Protein AF-A0ABD2ZYL5-F1 (afdb_monomer_lite)

Structure (mmCIF, N/CA/C/O backbone):
data_AF-A0ABD2ZYL5-F1
#
_entry.id   AF-A0ABD2ZYL5-F1
#
loop_
_atom_site.group_PDB
_atom_site.id
_atom_site.type_symbol
_atom_site.label_atom_id
_atom_site.label_alt_id
_atom_site.label_comp_id
_atom_site.label_asym_id
_atom_site.label_entity_id
_atom_site.label_seq_id
_atom_site.pdbx_PDB_ins_code
_atom_site.Cartn_x
_atom_site.Cartn_y
_atom_site.Cartn_z
_atom_site.occupancy
_atom_site.B_iso_or_equiv
_atom_site.auth_seq_id
_atom_site.auth_comp_id
_atom_site.auth_asym_id
_atom_site.auth_atom_id
_atom_site.pdbx_PDB_model_num
ATOM 1 N N . MET A 1 1 ? -17.806 -5.576 -9.666 1.00 52.62 1 MET A N 1
ATOM 2 C CA . MET A 1 1 ? -16.398 -5.144 -9.725 1.00 52.62 1 MET A CA 1
ATOM 3 C C . MET A 1 1 ? -15.793 -5.436 -8.374 1.00 52.62 1 MET A C 1
ATOM 5 O O . MET A 1 1 ? -16.404 -5.090 -7.370 1.00 52.62 1 MET A O 1
ATOM 9 N N . ASP A 1 2 ? -14.664 -6.124 -8.383 1.00 67.25 2 ASP A N 1
ATOM 10 C CA . ASP A 1 2 ? -13.930 -6.527 -7.191 1.00 67.25 2 ASP A CA 1
ATOM 11 C C . ASP A 1 2 ? -12.977 -5.395 -6.807 1.00 67.25 2 ASP A C 1
ATOM 13 O O . ASP A 1 2 ? -12.220 -4.916 -7.650 1.00 67.25 2 ASP A O 1
ATOM 17 N N . TYR A 1 3 ? -13.064 -4.918 -5.566 1.00 71.19 3 TYR A N 1
ATOM 18 C CA . TYR A 1 3 ? -12.209 -3.862 -5.027 1.00 71.19 3 TYR A CA 1
ATOM 19 C C . TYR A 1 3 ? -11.542 -4.369 -3.759 1.00 71.19 3 TYR A C 1
ATOM 21 O O . TYR A 1 3 ? -12.179 -5.053 -2.956 1.00 71.19 3 TYR A O 1
ATOM 29 N N . SER A 1 4 ? -10.288 -3.982 -3.561 1.00 79.88 4 SER A N 1
ATOM 30 C CA . SER A 1 4 ? -9.648 -4.107 -2.257 1.00 79.88 4 SER A CA 1
ATOM 31 C C . SER A 1 4 ? -9.740 -2.771 -1.534 1.00 79.88 4 SER A C 1
ATOM 33 O O . SER A 1 4 ? -9.532 -1.708 -2.130 1.00 79.88 4 SER A O 1
ATOM 35 N N . LEU A 1 5 ? -10.041 -2.826 -0.245 1.00 86.31 5 LEU A N 1
ATOM 36 C CA . LEU A 1 5 ? -10.112 -1.655 0.623 1.00 86.31 5 LEU A CA 1
ATOM 37 C C . LEU A 1 5 ? -8.830 -1.564 1.437 1.00 86.31 5 LEU A C 1
ATOM 39 O O . LEU A 1 5 ? -8.398 -2.559 2.001 1.00 86.31 5 LEU A O 1
ATOM 43 N N . VAL A 1 6 ? -8.240 -0.378 1.526 1.00 87.88 6 VAL A N 1
ATOM 44 C CA . VAL A 1 6 ? -7.212 -0.075 2.525 1.00 87.88 6 VAL A CA 1
ATOM 45 C C . VAL A 1 6 ? -7.826 0.878 3.534 1.00 87.88 6 VAL A C 1
ATOM 47 O O . VAL A 1 6 ? -8.267 1.959 3.152 1.00 87.88 6 VAL A O 1
ATOM 50 N N . ILE A 1 7 ? -7.874 0.475 4.798 1.00 90.81 7 ILE A N 1
ATOM 51 C CA . ILE A 1 7 ? -8.548 1.193 5.881 1.00 90.81 7 ILE A CA 1
ATOM 52 C C . ILE A 1 7 ? -7.498 1.638 6.895 1.00 90.81 7 ILE A C 1
ATOM 54 O O . ILE A 1 7 ? -6.710 0.821 7.371 1.00 90.81 7 ILE A O 1
ATOM 58 N N . ASN A 1 8 ? -7.490 2.925 7.237 1.00 94.31 8 ASN A N 1
ATOM 59 C CA . ASN A 1 8 ? -6.662 3.458 8.308 1.00 94.31 8 ASN A CA 1
ATOM 60 C C . ASN A 1 8 ? -7.444 3.460 9.627 1.00 94.31 8 ASN A C 1
ATOM 62 O O . ASN A 1 8 ? -8.259 4.349 9.862 1.00 94.31 8 ASN A O 1
ATOM 66 N N . ASN A 1 9 ? -7.169 2.495 10.501 1.00 91.62 9 ASN A N 1
ATOM 67 C CA . ASN A 1 9 ? -7.718 2.451 11.856 1.00 91.62 9 ASN A CA 1
ATOM 68 C C . ASN A 1 9 ? -6.715 2.963 12.909 1.00 91.62 9 ASN A C 1
ATOM 70 O O . ASN A 1 9 ? -6.865 2.731 14.106 1.00 91.62 9 ASN A O 1
ATOM 74 N N . THR A 1 10 ? -5.659 3.651 12.472 1.00 89.31 10 THR A N 1
ATOM 75 C CA . THR A 1 10 ? -4.686 4.274 13.368 1.00 89.31 10 THR A CA 1
ATOM 76 C C . THR A 1 10 ? -5.127 5.692 13.752 1.00 89.31 10 THR A C 1
ATOM 78 O O . THR A 1 10 ? -5.838 6.346 12.984 1.00 89.31 10 THR A O 1
ATOM 81 N N . PRO A 1 11 ? -4.674 6.223 14.903 1.00 89.25 11 PRO A N 1
ATOM 82 C CA . PRO A 1 11 ? -4.897 7.622 15.274 1.00 89.25 11 PRO A CA 1
ATOM 83 C C . PRO A 1 11 ? -4.024 8.612 14.478 1.00 89.25 11 PRO A C 1
ATOM 85 O O . PRO A 1 11 ? -4.090 9.814 14.725 1.00 89.25 11 PRO A O 1
ATOM 88 N N . GLN A 1 12 ? -3.192 8.136 13.544 1.00 90.69 12 GLN A N 1
ATOM 89 C CA . GLN A 1 12 ? -2.258 8.948 12.764 1.00 90.69 12 GLN A CA 1
ATOM 90 C C . GLN A 1 12 ? -2.576 8.880 11.268 1.00 90.69 12 GLN A C 1
ATOM 92 O O . GLN A 1 12 ? -3.292 8.003 10.792 1.00 90.69 12 GLN A O 1
ATOM 97 N N . GLU A 1 13 ? -2.025 9.814 10.498 1.00 93.38 13 GLU A N 1
ATOM 98 C CA . GLU A 1 13 ? -2.073 9.724 9.040 1.00 93.38 13 GLU A CA 1
ATOM 99 C C . GLU A 1 13 ? -1.135 8.615 8.544 1.00 93.38 13 GLU A C 1
ATOM 101 O O . GLU A 1 13 ? 0.021 8.525 8.971 1.00 93.38 13 GLU A O 1
ATOM 106 N N . ILE A 1 14 ? -1.613 7.815 7.591 1.00 92.31 14 ILE A N 1
ATOM 107 C CA . ILE A 1 14 ? -0.783 6.880 6.827 1.00 92.31 14 ILE A CA 1
ATOM 108 C C . ILE A 1 14 ? -0.620 7.382 5.395 1.00 92.31 14 ILE A C 1
ATOM 110 O O . ILE A 1 14 ? -1.519 7.987 4.812 1.00 92.31 14 ILE A O 1
ATOM 114 N N . THR A 1 15 ? 0.543 7.121 4.810 1.00 91.94 15 THR A N 1
ATOM 115 C CA . THR A 1 15 ? 0.831 7.403 3.403 1.00 91.94 15 THR A CA 1
ATOM 116 C C . THR A 1 15 ? 1.090 6.102 2.665 1.00 91.94 15 THR A C 1
ATOM 118 O O . THR A 1 15 ? 1.913 5.295 3.093 1.00 91.94 15 THR A O 1
ATOM 121 N N . ILE A 1 16 ? 0.419 5.927 1.531 1.00 89.69 16 ILE A N 1
ATOM 122 C CA . ILE A 1 16 ? 0.581 4.800 0.617 1.00 89.69 16 ILE A CA 1
ATOM 123 C C . ILE A 1 16 ? 1.339 5.301 -0.612 1.00 89.69 16 ILE A C 1
ATOM 125 O O . ILE A 1 16 ? 0.800 6.095 -1.388 1.00 89.69 16 ILE A O 1
ATOM 129 N N . LYS A 1 17 ? 2.569 4.826 -0.820 1.00 88.62 17 LYS A N 1
ATOM 130 C CA . LYS A 1 17 ? 3.391 5.195 -1.986 1.00 88.62 17 LYS A CA 1
ATOM 131 C C . LYS A 1 17 ? 3.738 3.990 -2.851 1.00 88.62 17 LYS A C 1
ATOM 133 O O . LYS A 1 17 ? 3.884 2.882 -2.337 1.00 88.62 17 LYS A O 1
ATOM 138 N N . GLU A 1 18 ? 3.878 4.205 -4.158 1.00 85.00 18 GLU A N 1
ATOM 139 C CA . GLU A 1 18 ? 4.378 3.180 -5.078 1.00 85.00 18 GLU A CA 1
AT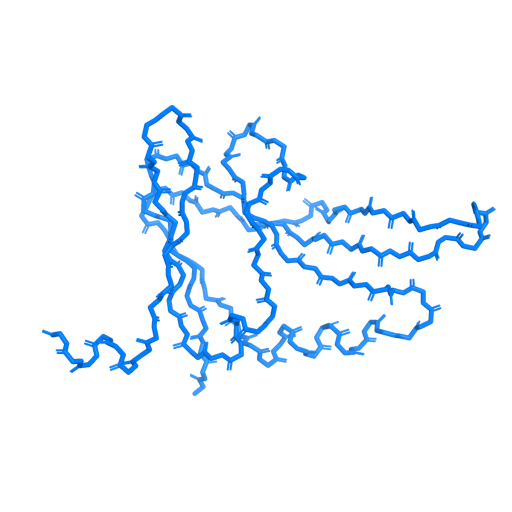OM 140 C C . GLU A 1 18 ? 5.912 3.201 -5.072 1.00 85.00 18 GLU A C 1
ATOM 142 O O . GLU A 1 18 ? 6.545 4.217 -5.351 1.00 85.00 18 GLU A O 1
ATOM 147 N N . TRP A 1 19 ? 6.511 2.058 -4.775 1.00 84.25 19 TRP A N 1
ATOM 148 C CA . TRP A 1 19 ? 7.938 1.806 -4.872 1.00 84.25 19 TRP A CA 1
ATOM 149 C C . TRP A 1 19 ? 8.229 0.967 -6.105 1.00 84.25 19 TRP A C 1
ATOM 151 O O . TRP A 1 19 ? 7.491 0.046 -6.451 1.00 84.25 19 TRP A O 1
ATOM 161 N N . LYS A 1 20 ? 9.315 1.304 -6.793 1.00 81.00 20 LYS A N 1
ATOM 162 C CA . LYS A 1 20 ? 9.739 0.663 -8.033 1.00 81.00 20 LYS A CA 1
ATOM 163 C C . LYS A 1 20 ? 11.183 0.238 -7.902 1.00 81.00 20 LYS A C 1
ATOM 165 O O . LYS A 1 20 ? 12.052 1.041 -7.567 1.00 81.00 20 LYS A O 1
ATOM 170 N N . LYS A 1 21 ? 11.440 -1.015 -8.247 1.00 82.56 21 LYS A N 1
ATOM 171 C CA . LYS A 1 21 ? 12.780 -1.561 -8.397 1.00 82.56 21 LYS A CA 1
ATOM 172 C C . LYS A 1 21 ? 13.072 -1.680 -9.882 1.00 82.56 21 LYS A C 1
ATOM 174 O O . LYS A 1 21 ? 12.347 -2.362 -10.604 1.00 82.56 21 LYS A O 1
ATOM 179 N N . MET A 1 22 ? 14.113 -1.008 -10.352 1.00 83.25 22 MET A N 1
ATOM 180 C CA . MET A 1 22 ? 14.474 -0.981 -11.767 1.00 83.25 22 MET A CA 1
ATOM 181 C C . MET A 1 22 ? 15.971 -1.192 -11.961 1.00 83.25 22 MET A C 1
ATOM 183 O O . MET A 1 22 ? 16.785 -0.780 -11.136 1.00 83.25 22 MET A O 1
ATOM 187 N N . TYR A 1 23 ? 16.345 -1.828 -13.064 1.00 81.31 23 TYR A N 1
ATOM 188 C CA . TYR A 1 23 ? 17.742 -1.926 -13.459 1.00 81.31 23 TYR A CA 1
ATOM 189 C C . TYR A 1 23 ? 18.163 -0.645 -14.182 1.00 81.31 23 TYR A C 1
ATOM 191 O O . TYR A 1 23 ? 17.666 -0.338 -15.268 1.00 81.31 23 TYR A O 1
ATOM 199 N N . CYS A 1 24 ? 19.089 0.101 -13.585 1.00 80.88 24 CYS A N 1
ATOM 200 C CA . CYS A 1 24 ? 19.704 1.258 -14.216 1.00 80.88 24 CYS A CA 1
ATOM 201 C C . CYS A 1 24 ? 20.899 0.786 -15.050 1.00 80.88 24 CYS A C 1
ATOM 203 O O . CYS A 1 24 ? 21.906 0.335 -14.499 1.00 80.88 24 CYS A O 1
ATOM 205 N N . LYS A 1 25 ? 20.778 0.888 -16.380 1.00 80.06 25 LYS A N 1
ATOM 206 C CA . LYS A 1 25 ? 21.827 0.467 -17.321 1.00 80.06 25 LYS A CA 1
ATOM 207 C C . LYS A 1 25 ? 23.112 1.279 -17.143 1.00 80.06 25 LYS A C 1
ATOM 209 O O . LYS A 1 25 ? 24.186 0.686 -17.129 1.00 80.06 25 LYS A O 1
ATOM 214 N N . ASP A 1 26 ? 22.991 2.586 -16.917 1.00 82.00 26 ASP A N 1
ATOM 215 C CA . ASP A 1 26 ? 24.137 3.494 -16.762 1.00 8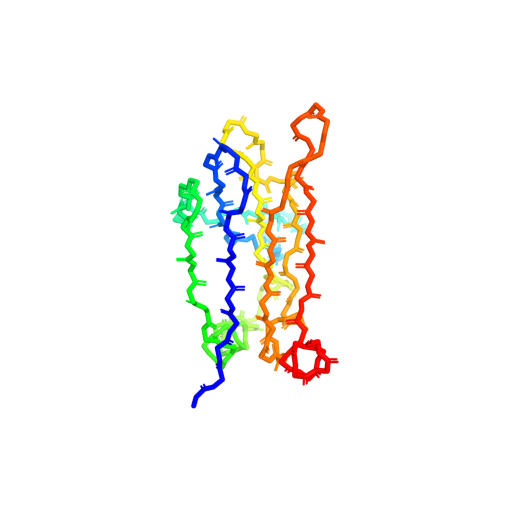2.00 26 ASP A CA 1
ATOM 216 C C . ASP A 1 26 ? 24.958 3.171 -15.511 1.00 82.00 26 ASP A C 1
ATOM 218 O O . ASP A 1 26 ? 26.185 3.155 -15.537 1.00 82.00 26 ASP A O 1
ATOM 222 N N . LEU A 1 27 ? 24.277 2.827 -14.416 1.00 82.31 27 LEU A N 1
ATOM 223 C CA . LEU A 1 27 ? 24.913 2.455 -13.152 1.00 82.31 27 LEU A CA 1
ATOM 224 C C . LEU A 1 27 ? 25.218 0.952 -13.053 1.00 82.31 27 LEU A C 1
ATOM 226 O O . LEU A 1 27 ? 25.726 0.507 -12.023 1.00 82.31 27 LEU A O 1
ATOM 230 N N . LYS A 1 28 ? 24.855 0.166 -14.079 1.00 85.62 28 LYS A N 1
ATOM 231 C CA . LYS A 1 28 ? 24.904 -1.307 -14.118 1.00 85.62 28 LYS A CA 1
ATOM 232 C C . LYS A 1 28 ? 24.372 -1.984 -12.847 1.00 85.62 28 LYS A C 1
ATOM 234 O O . LYS A 1 28 ? 24.821 -3.070 -12.479 1.00 85.62 28 LYS A O 1
ATOM 239 N N . LYS A 1 29 ? 23.404 -1.363 -12.168 1.00 85.06 29 LYS A N 1
ATOM 240 C CA . LYS A 1 29 ? 22.881 -1.836 -10.882 1.00 85.06 29 LYS A CA 1
ATOM 241 C C . LYS A 1 29 ? 21.379 -1.667 -10.784 1.00 85.06 29 LYS A C 1
ATOM 243 O O . LYS A 1 29 ? 20.769 -0.832 -11.449 1.00 85.06 29 LYS A O 1
ATOM 248 N N . THR A 1 30 ? 20.800 -2.445 -9.883 1.00 85.56 30 THR A N 1
ATOM 249 C CA . THR A 1 30 ? 19.404 -2.274 -9.505 1.00 85.56 30 THR A CA 1
ATOM 250 C C . THR A 1 30 ? 19.271 -1.087 -8.561 1.00 85.56 30 THR A C 1
ATOM 252 O O . THR A 1 30 ? 19.961 -1.019 -7.545 1.00 85.56 30 THR A O 1
ATOM 255 N N . VAL A 1 31 ? 18.382 -0.162 -8.903 1.00 83.38 31 VAL A N 1
ATOM 256 C CA . VAL A 1 31 ? 18.006 0.981 -8.077 1.00 83.38 31 VAL A CA 1
ATOM 257 C C . VAL A 1 31 ? 16.554 0.842 -7.650 1.00 83.38 31 VAL A C 1
ATOM 259 O O . VAL A 1 31 ? 15.729 0.244 -8.341 1.00 83.38 31 VAL A O 1
ATOM 262 N N . GLU A 1 32 ? 16.261 1.388 -6.485 1.00 84.81 32 GLU A N 1
ATOM 263 C CA . GLU A 1 32 ? 14.932 1.406 -5.907 1.00 84.81 32 GLU A CA 1
ATOM 264 C C . GLU A 1 32 ? 14.524 2.867 -5.720 1.00 84.81 32 GLU A C 1
ATOM 266 O O . GLU A 1 32 ? 15.284 3.652 -5.151 1.00 84.81 32 GLU A O 1
ATOM 271 N N . CYS A 1 33 ? 13.357 3.243 -6.236 1.00 81.94 33 CYS A N 1
ATOM 272 C CA . CYS A 1 33 ? 12.834 4.597 -6.129 1.00 81.94 33 CYS A CA 1
ATOM 273 C C . CYS A 1 33 ? 11.360 4.582 -5.720 1.00 81.94 33 CYS A C 1
ATOM 275 O O . CYS A 1 33 ? 10.616 3.652 -6.032 1.00 81.94 33 CYS A O 1
ATOM 277 N N . CYS A 1 34 ? 10.934 5.643 -5.054 1.00 82.44 34 CYS A N 1
ATOM 278 C CA . CYS A 1 34 ? 9.549 5.872 -4.673 1.00 82.44 34 CYS A CA 1
ATOM 279 C C . CYS A 1 34 ? 8.913 6.878 -5.637 1.00 82.44 34 CYS A C 1
ATOM 281 O O . CYS A 1 34 ? 9.608 7.758 -6.140 1.00 82.44 34 CYS A O 1
ATOM 283 N N . THR A 1 35 ? 7.610 6.775 -5.895 1.00 76.81 35 THR A N 1
ATOM 284 C CA . THR A 1 35 ? 6.861 7.856 -6.545 1.00 76.81 35 THR A CA 1
ATOM 285 C C . THR A 1 35 ? 6.699 9.034 -5.590 1.00 76.81 35 THR A C 1
ATOM 287 O O . THR A 1 35 ? 6.496 8.846 -4.386 1.00 76.81 35 THR A O 1
ATOM 290 N N . ASP A 1 36 ? 6.771 10.251 -6.128 1.00 69.44 36 ASP A N 1
ATOM 291 C CA . ASP A 1 36 ? 6.506 11.463 -5.347 1.00 69.44 36 ASP A CA 1
ATOM 292 C C . ASP A 1 36 ? 5.028 11.536 -4.944 1.00 69.44 36 ASP A C 1
ATOM 294 O O . ASP A 1 36 ? 4.703 11.873 -3.804 1.00 69.44 36 ASP A O 1
ATOM 298 N N . GLU A 1 37 ? 4.146 11.100 -5.847 1.00 75.62 37 GLU A N 1
ATOM 299 C CA . GLU A 1 37 ? 2.711 10.962 -5.617 1.00 75.62 37 GLU A CA 1
ATOM 300 C C . GLU A 1 37 ? 2.390 9.745 -4.733 1.00 75.62 37 GLU A C 1
ATOM 302 O O . GLU A 1 37 ? 2.920 8.642 -4.924 1.00 75.62 37 GLU A O 1
ATOM 307 N N . GLY A 1 38 ? 1.489 9.944 -3.769 1.00 81.62 38 GLY A N 1
ATOM 308 C CA . GLY A 1 38 ? 0.997 8.916 -2.859 1.00 81.62 38 GLY A CA 1
ATOM 309 C C . GLY A 1 38 ? -0.397 9.251 -2.338 1.00 81.62 38 GLY A C 1
ATOM 310 O O . GLY A 1 38 ? -0.827 10.401 -2.378 1.00 81.62 38 GLY A O 1
ATOM 311 N N . VAL A 1 39 ? -1.106 8.237 -1.850 1.00 88.81 39 VAL A N 1
ATOM 312 C CA . VAL A 1 39 ? -2.416 8.412 -1.210 1.00 88.81 39 VAL A CA 1
ATOM 313 C C . VAL A 1 39 ? -2.191 8.651 0.276 1.00 88.81 39 VAL A C 1
ATOM 315 O O . VAL A 1 39 ? -1.510 7.857 0.923 1.00 88.81 39 VAL A O 1
ATOM 318 N N . ILE A 1 40 ? -2.759 9.726 0.814 1.00 92.00 40 ILE A N 1
ATOM 319 C CA . ILE A 1 40 ? -2.747 10.012 2.250 1.00 92.00 40 ILE A CA 1
ATOM 320 C C . ILE A 1 40 ? -4.114 9.635 2.807 1.00 92.00 40 ILE A C 1
ATOM 322 O O . ILE A 1 40 ? -5.134 10.052 2.263 1.00 92.00 40 ILE A O 1
ATOM 326 N N . LEU A 1 41 ? -4.123 8.838 3.872 1.00 92.56 41 LEU A N 1
ATOM 327 C CA . LEU A 1 41 ? -5.329 8.481 4.609 1.00 92.56 41 LEU A CA 1
ATOM 328 C C . LEU A 1 41 ? -5.204 8.989 6.042 1.00 92.56 41 LEU A C 1
ATOM 330 O O . LEU A 1 41 ? -4.322 8.558 6.785 1.00 92.56 41 LEU A O 1
ATOM 334 N N . GLY A 1 42 ? -6.104 9.885 6.432 1.00 93.25 42 GLY A N 1
ATOM 335 C CA . GLY A 1 42 ? -6.290 10.299 7.818 1.00 93.25 42 GLY A CA 1
ATOM 336 C C . GLY A 1 42 ? -6.956 9.222 8.679 1.00 93.25 42 GLY A C 1
ATOM 337 O O . GLY A 1 42 ? -7.372 8.184 8.154 1.00 93.25 42 GLY A O 1
ATOM 338 N N . PRO A 1 43 ? -7.054 9.446 9.999 1.00 93.31 43 PRO A N 1
ATOM 339 C CA . PRO A 1 43 ? -7.688 8.503 10.918 1.00 93.31 43 PRO A CA 1
ATOM 340 C C . PRO A 1 43 ? -9.123 8.161 10.493 1.00 93.31 43 PRO A C 1
ATOM 342 O O . PRO A 1 43 ? -9.913 9.054 10.183 1.00 93.31 43 PRO A O 1
ATOM 345 N N . GLY A 1 44 ? -9.454 6.869 10.443 1.00 91.25 44 GLY A N 1
ATOM 346 C CA . GLY A 1 44 ? -10.769 6.357 10.037 1.00 91.25 44 GLY A CA 1
ATOM 347 C C . GLY A 1 44 ? -11.057 6.408 8.530 1.00 91.25 44 GLY A C 1
ATOM 348 O O . GLY A 1 44 ? -12.116 5.953 8.093 1.00 91.25 44 GLY A O 1
ATOM 349 N N . GLN A 1 45 ? -10.148 6.949 7.713 1.00 95.19 45 GLN A N 1
ATOM 350 C CA . GLN A 1 45 ? -10.337 7.025 6.265 1.00 95.19 45 GLN A CA 1
ATOM 351 C C . GLN A 1 45 ? -9.972 5.715 5.564 1.00 95.19 45 GLN A C 1
ATOM 353 O O . GLN A 1 45 ? -9.196 4.899 6.066 1.00 95.19 45 GLN A O 1
ATOM 358 N N . HIS A 1 46 ? -10.511 5.533 4.360 1.00 91.94 46 HIS A N 1
ATOM 359 C CA . HIS A 1 46 ? -10.217 4.383 3.517 1.00 91.94 46 HIS A CA 1
ATOM 360 C C . HIS A 1 46 ? -9.987 4.790 2.060 1.00 91.94 46 HIS A C 1
ATOM 362 O O . HIS A 1 46 ? -10.510 5.799 1.590 1.00 91.94 46 HIS A O 1
ATOM 368 N N . ALA A 1 47 ? -9.218 3.975 1.340 1.00 88.56 47 ALA A N 1
ATOM 369 C CA . ALA A 1 47 ? -9.056 4.055 -0.106 1.00 88.56 47 ALA A CA 1
ATOM 370 C C . ALA A 1 47 ? -9.466 2.736 -0.760 1.00 88.56 47 ALA A C 1
ATOM 372 O O . ALA A 1 47 ? -9.136 1.653 -0.273 1.00 88.56 47 ALA A O 1
ATOM 373 N N . CYS A 1 48 ? -10.136 2.841 -1.903 1.00 85.75 48 CYS A N 1
ATOM 374 C CA . CYS A 1 48 ? -10.463 1.699 -2.744 1.00 85.75 48 CYS A CA 1
ATOM 375 C C . CYS A 1 48 ? -9.409 1.558 -3.838 1.00 85.75 48 CYS A C 1
ATOM 377 O O . CYS A 1 48 ? -9.101 2.518 -4.546 1.00 85.75 48 CYS A O 1
ATOM 379 N N . PHE A 1 49 ? -8.890 0.348 -4.013 1.00 80.00 49 PHE A N 1
ATOM 380 C CA . PHE A 1 49 ? -7.991 0.020 -5.107 1.00 80.00 49 PHE A CA 1
ATOM 381 C C . PHE A 1 49 ? -8.622 -1.047 -5.989 1.00 80.00 49 PHE A C 1
ATOM 383 O O . PHE A 1 49 ? -9.092 -2.074 -5.502 1.00 80.00 49 P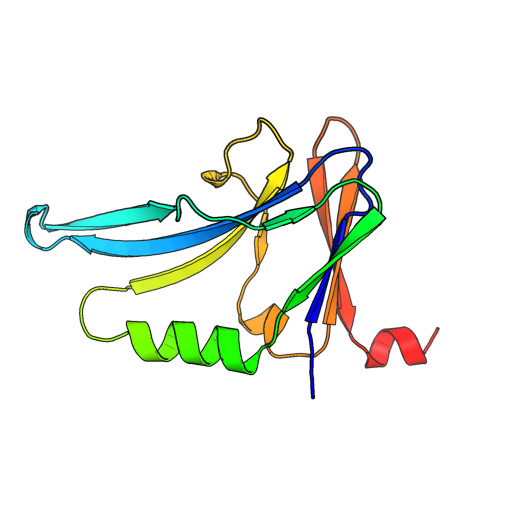HE A O 1
ATOM 390 N N . ASN A 1 50 ? -8.624 -0.799 -7.298 1.00 77.69 50 ASN A N 1
ATOM 391 C CA . ASN A 1 50 ? -9.066 -1.775 -8.280 1.00 77.69 50 ASN A CA 1
ATOM 392 C C . ASN A 1 50 ? -7.913 -2.755 -8.581 1.00 77.69 50 ASN A C 1
ATOM 394 O O . ASN A 1 50 ? -6.893 -2.340 -9.149 1.00 77.69 50 ASN A O 1
ATOM 398 N N . PRO A 1 51 ? -8.054 -4.051 -8.256 1.00 69.38 51 PRO A N 1
ATOM 399 C CA . PRO A 1 51 ? -7.028 -5.059 -8.505 1.00 69.38 51 PRO A CA 1
ATOM 400 C C . PRO A 1 51 ? -6.655 -5.177 -9.982 1.00 69.38 51 PRO A C 1
ATOM 402 O O . PRO A 1 51 ? -5.487 -5.370 -10.322 1.00 69.38 51 PRO A O 1
ATOM 405 N N . ALA A 1 52 ? -7.630 -5.016 -10.884 1.00 70.88 52 ALA A N 1
ATOM 406 C CA . ALA A 1 52 ? -7.401 -5.102 -12.321 1.00 70.88 52 ALA A CA 1
ATOM 407 C C . ALA A 1 52 ? -6.548 -3.931 -12.831 1.00 70.88 52 ALA A C 1
ATOM 409 O O . ALA A 1 52 ? -5.665 -4.131 -13.668 1.00 70.88 52 ALA A O 1
ATOM 410 N N . GLU A 1 53 ? -6.761 -2.723 -12.303 1.00 70.62 53 GLU A N 1
ATOM 411 C CA . GLU A 1 53 ? -5.946 -1.550 -12.636 1.00 70.62 53 GLU A CA 1
ATOM 412 C C . GLU A 1 53 ? -4.540 -1.660 -12.056 1.00 70.62 53 GLU A C 1
ATOM 414 O O . GLU A 1 53 ? -3.573 -1.387 -12.767 1.00 70.62 53 GLU A O 1
ATOM 419 N N . LEU A 1 54 ? -4.409 -2.145 -10.817 1.00 66.00 54 LEU A N 1
ATOM 420 C CA . LEU A 1 54 ? -3.110 -2.434 -10.206 1.00 66.00 54 LEU A CA 1
ATOM 421 C C . LEU A 1 54 ? -2.321 -3.450 -11.043 1.00 66.00 54 LEU A C 1
ATOM 423 O O . LEU A 1 54 ? -1.178 -3.196 -11.429 1.00 66.00 54 LEU A O 1
ATOM 427 N N . LYS A 1 55 ? -2.960 -4.562 -11.422 1.00 66.56 55 LYS A N 1
ATOM 428 C CA . LYS A 1 55 ? -2.357 -5.617 -12.245 1.00 66.56 55 LYS A CA 1
ATOM 429 C C . LYS A 1 55 ? -2.005 -5.129 -13.649 1.00 66.56 55 LYS A C 1
ATOM 431 O O . LYS A 1 55 ? -0.951 -5.492 -14.174 1.00 66.56 55 LYS A O 1
ATOM 436 N N . LYS A 1 56 ? -2.846 -4.293 -14.267 1.00 68.31 56 LYS A N 1
ATOM 437 C CA . LYS A 1 56 ? -2.583 -3.700 -15.590 1.00 68.31 56 LYS A CA 1
ATOM 438 C C . LYS A 1 56 ? -1.436 -2.692 -15.536 1.00 68.31 56 LYS A C 1
ATOM 440 O O . LYS A 1 56 ? -0.554 -2.756 -16.391 1.00 68.31 56 LYS A O 1
ATOM 445 N N . ALA A 1 57 ? -1.409 -1.815 -14.533 1.00 65.06 57 ALA A N 1
ATOM 446 C CA . ALA A 1 57 ? -0.316 -0.870 -14.313 1.00 65.06 57 ALA A CA 1
ATOM 447 C C . ALA A 1 57 ? 1.020 -1.599 -14.114 1.00 65.06 57 ALA A C 1
ATOM 449 O O . ALA A 1 57 ? 2.037 -1.176 -14.660 1.00 65.06 57 ALA A O 1
ATOM 450 N N . TRP A 1 58 ? 1.010 -2.735 -13.414 1.00 62.31 58 TRP A N 1
ATOM 451 C CA . TRP A 1 58 ? 2.190 -3.582 -13.244 1.00 62.31 58 TRP A CA 1
ATOM 452 C C . TRP A 1 58 ? 2.613 -4.275 -14.539 1.00 62.31 58 TRP A C 1
ATOM 454 O O . TRP A 1 58 ? 3.753 -4.119 -14.978 1.00 62.31 58 TRP A O 1
ATOM 464 N N . LYS A 1 59 ? 1.694 -4.985 -15.207 1.00 62.62 59 LYS A N 1
ATOM 465 C CA . LYS A 1 59 ? 1.994 -5.712 -16.454 1.00 62.62 59 LYS A CA 1
ATOM 466 C C . LYS A 1 59 ? 2.441 -4.790 -17.586 1.00 62.62 59 LYS A C 1
ATOM 468 O O . LYS A 1 59 ? 3.350 -5.137 -18.333 1.00 62.62 59 LYS A O 1
ATOM 473 N N . SER A 1 60 ? 1.840 -3.605 -17.704 1.00 59.22 60 SER A N 1
ATOM 474 C CA . SER A 1 60 ? 2.189 -2.626 -18.739 1.00 59.22 60 SER A CA 1
ATOM 475 C C . SER A 1 60 ? 3.615 -2.087 -18.594 1.00 59.22 60 SER A C 1
ATOM 477 O O . SER A 1 60 ? 4.190 -1.642 -19.586 1.00 59.22 60 SER A O 1
ATOM 479 N N . ARG A 1 61 ? 4.185 -2.104 -17.382 1.00 55.78 61 ARG A N 1
ATOM 480 C CA . ARG A 1 61 ? 5.490 -1.499 -17.080 1.00 55.78 61 ARG A CA 1
ATOM 481 C C . ARG A 1 61 ? 6.656 -2.499 -17.076 1.00 55.78 61 ARG A C 1
ATOM 483 O O . ARG A 1 61 ? 7.800 -2.069 -17.011 1.00 55.78 61 ARG A O 1
ATOM 490 N N . LEU A 1 62 ? 6.401 -3.799 -17.258 1.00 52.06 62 LEU A N 1
ATOM 491 C CA . LEU A 1 62 ? 7.427 -4.852 -17.409 1.00 52.06 62 LEU A CA 1
ATOM 492 C C . LEU A 1 62 ? 8.224 -4.779 -18.731 1.00 52.06 62 LEU A C 1
ATOM 494 O O . LEU A 1 62 ? 9.079 -5.624 -18.996 1.00 52.06 62 LEU A O 1
ATOM 498 N N . LYS A 1 63 ? 7.987 -3.772 -19.581 1.00 51.91 63 LYS A N 1
ATOM 499 C CA . LYS A 1 63 ? 8.750 -3.570 -20.819 1.00 51.91 63 LYS A CA 1
ATOM 500 C C . LYS A 1 63 ? 10.123 -2.935 -20.521 1.00 51.91 63 LYS A C 1
ATOM 502 O O . LYS A 1 63 ? 10.338 -1.741 -20.687 1.00 51.91 63 LYS A O 1
ATOM 507 N N . SER A 1 64 ? 11.064 -3.808 -20.147 1.00 57.50 64 SER A N 1
ATOM 508 C CA . SER A 1 64 ? 12.531 -3.765 -20.352 1.00 57.50 64 SER A CA 1
ATOM 509 C C . SER A 1 64 ? 13.493 -3.187 -19.295 1.00 57.50 64 SER A C 1
ATOM 511 O O . SER A 1 64 ? 14.691 -3.439 -19.420 1.00 57.50 64 SER A O 1
ATOM 513 N N . THR A 1 65 ? 13.047 -2.529 -18.220 1.00 67.00 65 THR A N 1
ATOM 514 C CA . THR A 1 65 ? 13.947 -2.148 -17.092 1.00 67.00 65 THR A CA 1
ATOM 515 C C . THR A 1 65 ? 13.326 -2.256 -15.700 1.00 67.00 65 THR A C 1
ATOM 517 O O . THR A 1 65 ? 14.060 -2.289 -14.712 1.00 67.00 65 THR A O 1
ATOM 520 N N . LEU A 1 66 ? 11.999 -2.335 -15.593 1.00 64.00 66 LEU A N 1
ATOM 521 C CA . LEU A 1 66 ? 11.311 -2.521 -14.319 1.00 64.00 66 LEU A CA 1
ATOM 522 C C . LEU A 1 66 ? 11.424 -3.984 -13.870 1.00 64.00 66 LEU A C 1
ATOM 524 O O . LEU A 1 66 ? 10.996 -4.885 -14.587 1.00 64.00 66 LEU A O 1
ATOM 528 N N . ILE A 1 67 ? 11.977 -4.198 -12.678 1.00 71.06 67 ILE A N 1
ATOM 529 C CA . ILE A 1 67 ? 12.109 -5.515 -12.044 1.00 71.06 67 ILE A CA 1
ATOM 530 C C . ILE A 1 67 ? 10.855 -5.811 -11.218 1.00 71.06 67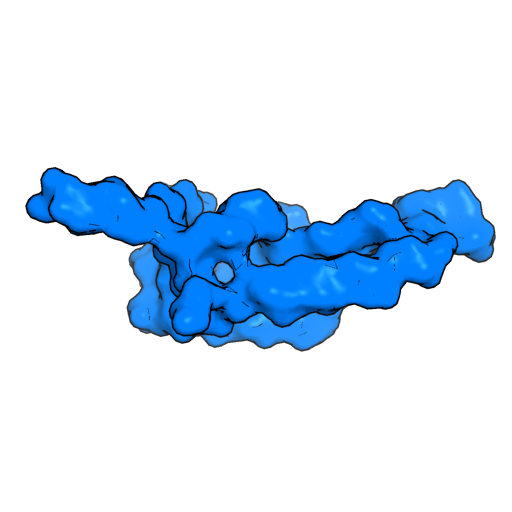 ILE A C 1
ATOM 532 O O . ILE A 1 67 ? 10.264 -6.878 -11.354 1.00 71.06 67 ILE A O 1
ATOM 536 N N . SER A 1 68 ? 10.428 -4.862 -10.382 1.00 73.25 68 SER A N 1
ATOM 537 C CA . SER A 1 68 ? 9.202 -4.981 -9.590 1.00 73.25 68 SER A CA 1
ATOM 538 C C . SER A 1 68 ? 8.604 -3.613 -9.259 1.00 73.25 68 SER A C 1
ATOM 540 O O . SER A 1 68 ? 9.291 -2.590 -9.271 1.00 73.25 68 SER A O 1
ATOM 542 N N . SER A 1 69 ? 7.305 -3.605 -8.971 1.00 74.06 69 SER A N 1
ATOM 543 C CA . SER A 1 69 ? 6.605 -2.502 -8.313 1.00 74.06 69 SER A CA 1
ATOM 544 C C . SER A 1 69 ? 5.937 -3.062 -7.061 1.00 74.06 69 SER A C 1
ATOM 546 O O . SER A 1 69 ? 5.589 -4.238 -7.034 1.00 74.06 69 SER A O 1
ATOM 548 N N . GLU A 1 70 ? 5.799 -2.249 -6.025 1.00 81.62 70 GLU A N 1
ATOM 549 C CA . GLU A 1 70 ? 5.066 -2.574 -4.805 1.00 81.62 70 GLU A CA 1
ATOM 550 C C . GLU A 1 70 ? 4.494 -1.301 -4.188 1.00 81.62 70 GLU A C 1
ATOM 552 O O . GLU A 1 70 ? 4.984 -0.202 -4.442 1.00 81.62 70 GLU A O 1
ATOM 557 N N . LYS A 1 71 ? 3.437 -1.421 -3.385 1.00 85.00 71 LYS A N 1
ATOM 558 C CA . LYS A 1 71 ? 2.956 -0.289 -2.588 1.00 85.00 71 LYS A CA 1
ATOM 559 C C . LYS A 1 71 ? 3.450 -0.449 -1.161 1.00 85.00 71 LYS A C 1
ATOM 561 O O . LYS A 1 71 ? 3.368 -1.541 -0.614 1.00 85.00 71 LYS A O 1
ATOM 566 N N . ARG A 1 72 ? 3.952 0.625 -0.557 1.00 89.50 72 ARG A N 1
ATOM 567 C CA . ARG A 1 72 ? 4.353 0.645 0.856 1.00 89.50 72 ARG A CA 1
ATOM 568 C C . ARG A 1 72 ? 3.487 1.623 1.627 1.00 89.50 72 ARG A C 1
ATOM 570 O O . ARG A 1 72 ? 3.197 2.710 1.123 1.00 89.50 72 ARG A O 1
ATOM 577 N N . VAL A 1 73 ? 3.092 1.228 2.832 1.00 90.00 73 VAL A N 1
ATOM 578 C CA . VAL A 1 73 ? 2.295 2.038 3.755 1.00 90.00 73 VAL A CA 1
ATOM 579 C C . VAL A 1 73 ? 3.136 2.408 4.959 1.00 90.00 73 VAL A C 1
ATOM 581 O O . VAL A 1 73 ? 3.662 1.538 5.648 1.00 90.00 73 VAL A O 1
ATOM 584 N N . SER A 1 74 ? 3.264 3.699 5.224 1.00 91.06 74 SER A N 1
ATOM 585 C CA . SER A 1 74 ? 4.025 4.215 6.359 1.00 91.06 74 SER A CA 1
ATOM 586 C C . SER A 1 74 ? 3.221 5.251 7.125 1.00 91.06 74 SER A C 1
ATOM 588 O O . SER A 1 74 ? 2.448 6.001 6.529 1.00 91.06 74 SER A O 1
ATOM 590 N N . LEU A 1 75 ? 3.452 5.341 8.432 1.00 90.31 75 LEU A N 1
ATOM 591 C CA . LEU A 1 75 ? 2.968 6.459 9.237 1.00 90.31 75 LEU A CA 1
ATOM 592 C C . LEU A 1 75 ? 3.580 7.777 8.752 1.00 90.31 75 LEU A C 1
ATOM 594 O O . LEU A 1 75 ? 4.698 7.814 8.223 1.00 90.31 75 LEU A O 1
ATOM 598 N N . LYS A 1 76 ? 2.856 8.875 8.950 1.00 83.94 76 LYS A N 1
ATOM 599 C CA . LYS A 1 76 ? 3.362 10.217 8.670 1.00 83.94 76 LYS A CA 1
ATOM 600 C C . LYS A 1 76 ? 4.650 10.490 9.450 1.00 83.94 76 LYS A C 1
ATOM 602 O O . LYS A 1 76 ? 4.774 10.167 10.624 1.00 83.94 76 LYS A O 1
ATOM 607 N N . GLY A 1 77 ? 5.632 11.074 8.766 1.00 78.31 77 GLY A N 1
ATOM 608 C CA . GLY A 1 77 ? 6.953 11.355 9.333 1.00 78.31 77 GLY A CA 1
ATOM 609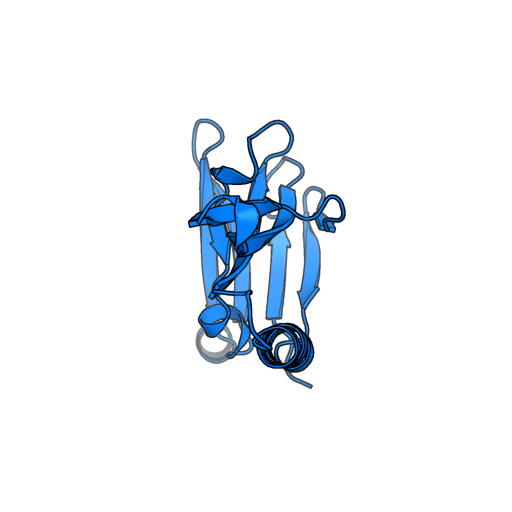 C C . GLY A 1 77 ? 7.895 10.147 9.402 1.00 78.31 77 GLY A C 1
ATOM 610 O O . GLY A 1 77 ? 9.087 10.338 9.634 1.00 78.31 77 GLY A O 1
ATOM 611 N N . LYS A 1 78 ? 7.416 8.920 9.146 1.00 84.12 78 LYS A N 1
ATOM 612 C CA . LYS A 1 78 ? 8.275 7.739 8.984 1.00 84.12 78 LYS A CA 1
ATOM 613 C C . LYS A 1 78 ? 8.707 7.577 7.529 1.00 84.12 78 LYS A C 1
ATOM 615 O O . LYS A 1 78 ? 8.017 7.990 6.594 1.00 84.12 78 LYS A O 1
ATOM 620 N N . SER A 1 79 ? 9.867 6.954 7.334 1.00 82.06 79 SER A N 1
ATOM 621 C CA . SER A 1 79 ? 10.363 6.645 5.998 1.00 82.06 79 SER A CA 1
ATOM 622 C C . SER A 1 79 ? 9.437 5.645 5.314 1.00 82.06 79 SER A C 1
ATOM 624 O O . SER A 1 79 ? 9.244 4.532 5.795 1.00 82.06 79 SER A O 1
ATOM 626 N N . SER A 1 80 ? 8.922 6.000 4.136 1.00 78.75 80 SER A N 1
ATOM 627 C CA . SER A 1 80 ? 8.130 5.064 3.324 1.00 78.75 80 SER A CA 1
ATOM 628 C C . SER A 1 80 ? 8.921 3.828 2.880 1.00 78.75 80 SER A C 1
ATOM 630 O O . SER A 1 80 ? 8.319 2.821 2.512 1.00 78.75 80 SER A O 1
ATOM 632 N N . LYS A 1 81 ? 10.260 3.863 2.969 1.00 79.00 81 LYS A N 1
ATOM 633 C CA . LYS A 1 81 ? 11.116 2.704 2.696 1.00 79.00 81 LYS A CA 1
ATOM 634 C C . LYS A 1 81 ? 10.948 1.608 3.752 1.00 79.00 81 LYS A C 1
ATOM 636 O O . LYS A 1 81 ? 11.059 0.437 3.415 1.00 79.00 81 LYS A O 1
ATOM 641 N N . GLU A 1 82 ? 10.655 1.983 4.990 1.00 81.69 82 GLU A N 1
ATOM 642 C CA . GLU A 1 82 ? 10.423 1.066 6.115 1.00 81.69 82 GLU A CA 1
ATOM 643 C C . GLU A 1 82 ? 8.932 0.736 6.284 1.00 81.69 82 GLU A C 1
ATOM 645 O O . GLU A 1 82 ? 8.536 0.076 7.240 1.00 81.69 82 GLU A O 1
ATOM 650 N N . GLY A 1 83 ? 8.094 1.218 5.361 1.00 84.50 83 GLY A N 1
ATOM 651 C CA . GLY A 1 83 ? 6.660 0.985 5.379 1.00 84.50 83 GLY A CA 1
ATOM 652 C C . GLY A 1 83 ? 6.291 -0.476 5.138 1.00 84.50 83 GLY A C 1
ATOM 653 O O . GLY A 1 83 ? 7.015 -1.237 4.494 1.00 84.50 83 GLY A O 1
ATOM 654 N N . VAL A 1 84 ? 5.106 -0.849 5.613 1.00 88.88 84 VAL A N 1
ATOM 655 C CA . VAL A 1 84 ? 4.527 -2.173 5.398 1.00 88.88 84 VAL A CA 1
ATOM 656 C C . VAL A 1 84 ? 4.238 -2.361 3.913 1.00 88.88 84 VAL A C 1
ATOM 658 O O . VAL A 1 84 ? 3.537 -1.555 3.296 1.00 88.88 84 VAL A O 1
ATOM 661 N N . VAL A 1 85 ? 4.772 -3.437 3.338 1.00 87.44 85 VAL A N 1
ATOM 662 C CA . VAL A 1 85 ? 4.566 -3.776 1.929 1.00 87.44 85 VAL A CA 1
ATOM 663 C C . VAL A 1 85 ? 3.155 -4.334 1.722 1.00 87.44 85 VAL A C 1
ATOM 665 O O . VAL A 1 85 ? 2.692 -5.215 2.455 1.00 87.44 85 VAL A O 1
ATOM 668 N N . LEU A 1 86 ? 2.489 -3.813 0.695 1.00 82.19 86 LEU A N 1
ATOM 669 C CA . LEU A 1 86 ? 1.269 -4.346 0.111 1.00 82.19 86 LEU A CA 1
ATOM 670 C C . LEU A 1 86 ? 1.628 -5.026 -1.209 1.00 82.19 86 LEU A C 1
ATOM 672 O O . LEU A 1 86 ? 1.975 -4.374 -2.203 1.00 82.19 86 LEU A O 1
ATOM 676 N N . SER A 1 87 ? 1.564 -6.350 -1.198 1.00 72.12 87 SER A N 1
ATOM 677 C CA . SER A 1 87 ? 1.834 -7.186 -2.363 1.00 72.12 87 SER A CA 1
ATOM 678 C C . SER A 1 87 ? 0.628 -7.209 -3.306 1.00 72.12 87 SER A C 1
ATOM 680 O O . SER A 1 87 ? -0.514 -7.066 -2.881 1.00 72.12 87 SER A O 1
ATOM 682 N N . VAL A 1 88 ? 0.836 -7.420 -4.609 1.00 65.31 88 VAL A N 1
ATOM 683 C CA . VAL A 1 88 ? -0.308 -7.542 -5.536 1.00 65.31 88 VAL A CA 1
ATOM 684 C C . VAL A 1 88 ? -1.144 -8.777 -5.285 1.00 65.31 88 VAL A C 1
ATOM 686 O O . VAL A 1 88 ? -2.349 -8.702 -5.483 1.00 65.31 88 VAL A O 1
ATOM 689 N N . SER A 1 89 ? -0.555 -9.864 -4.790 1.00 66.31 89 SER A N 1
ATOM 690 C CA . SER A 1 89 ? -1.311 -11.049 -4.373 1.00 66.31 89 SER A CA 1
ATOM 691 C C . SER A 1 89 ? -2.391 -10.716 -3.343 1.00 66.31 89 SER A C 1
ATOM 693 O O 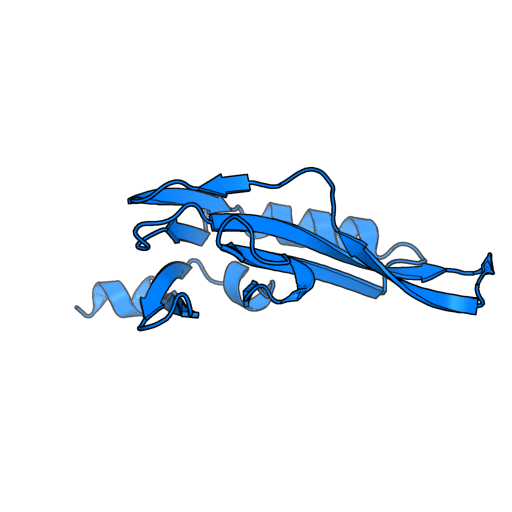. SER A 1 89 ? -3.468 -11.300 -3.385 1.00 66.31 89 SER A O 1
ATOM 695 N N . GLU A 1 90 ? -2.143 -9.737 -2.468 1.00 68.00 90 GLU A N 1
ATOM 696 C CA . GLU A 1 90 ? -3.139 -9.259 -1.505 1.00 68.00 90 GLU A CA 1
ATOM 697 C C . GLU A 1 90 ? -4.264 -8.494 -2.203 1.00 68.00 90 GLU A C 1
ATOM 699 O O . GLU A 1 90 ? -5.428 -8.684 -1.885 1.00 68.00 90 GLU A O 1
ATOM 704 N N . PHE A 1 91 ? -3.958 -7.697 -3.223 1.00 65.81 91 PHE A N 1
ATOM 705 C CA . PHE A 1 91 ? -4.994 -7.001 -3.983 1.00 65.81 91 PHE A CA 1
ATOM 706 C C . PHE A 1 91 ? -5.796 -7.921 -4.916 1.00 65.81 91 PHE A C 1
ATOM 708 O O . PHE A 1 91 ? -6.929 -7.604 -5.246 1.00 65.81 91 PHE A O 1
ATOM 715 N N . GLU A 1 92 ? -5.252 -9.053 -5.367 1.00 64.44 92 GLU A N 1
ATOM 716 C CA . GLU A 1 92 ? -5.922 -9.935 -6.339 1.00 64.44 92 GLU A CA 1
ATOM 717 C C . GLU A 1 92 ? -7.184 -10.619 -5.802 1.00 64.44 92 GLU A C 1
ATOM 719 O O . GLU A 1 92 ? -8.067 -10.978 -6.581 1.00 64.44 92 GLU A O 1
ATOM 724 N N . SER A 1 93 ? -7.290 -10.753 -4.485 1.00 64.12 93 SER A N 1
ATOM 725 C CA . SER A 1 93 ? -8.482 -11.244 -3.802 1.00 64.12 93 SER A CA 1
ATOM 726 C C . SER A 1 93 ? -9.207 -10.027 -3.228 1.00 64.12 93 SER A C 1
ATOM 728 O O . SER A 1 93 ? -8.557 -9.148 -2.678 1.00 64.12 93 SER A O 1
ATOM 730 N N . SER A 1 94 ? -10.531 -9.910 -3.366 1.00 70.19 94 SER A N 1
ATOM 731 C CA . SER A 1 94 ? -11.291 -8.772 -2.805 1.00 70.19 94 SER A CA 1
ATOM 732 C C . SER A 1 94 ? -11.227 -8.755 -1.275 1.00 70.19 94 SER A C 1
ATOM 734 O O . SER A 1 94 ? -12.135 -9.249 -0.602 1.00 70.19 94 SER A O 1
ATOM 736 N N . ILE A 1 95 ? -10.132 -8.231 -0.734 1.00 78.69 95 ILE A N 1
ATOM 737 C CA . ILE A 1 95 ? -9.838 -8.181 0.690 1.00 78.69 95 ILE A CA 1
ATOM 738 C C . ILE A 1 95 ? -9.923 -6.747 1.207 1.00 78.69 95 ILE A C 1
ATOM 740 O O . ILE A 1 95 ? -9.649 -5.778 0.490 1.00 78.69 95 ILE A O 1
ATOM 744 N N . ALA A 1 96 ? -10.266 -6.619 2.481 1.00 84.12 96 ALA A N 1
ATOM 745 C CA . ALA A 1 96 ? -10.028 -5.408 3.243 1.00 84.12 96 ALA A CA 1
ATOM 746 C C . ALA A 1 96 ? -8.685 -5.540 3.966 1.00 84.12 96 ALA A C 1
ATOM 748 O O . ALA A 1 96 ? -8.454 -6.502 4.692 1.00 84.12 96 ALA A O 1
ATOM 749 N N . ILE A 1 97 ? -7.809 -4.567 3.765 1.00 87.81 97 ILE A N 1
ATOM 750 C CA . ILE A 1 97 ? -6.531 -4.427 4.447 1.00 87.81 97 ILE A CA 1
ATOM 751 C C . ILE A 1 97 ? -6.701 -3.318 5.476 1.00 87.81 97 ILE A C 1
ATOM 753 O O . ILE A 1 97 ? -6.860 -2.148 5.120 1.00 87.81 97 ILE A O 1
ATOM 757 N N . VAL A 1 98 ? -6.697 -3.681 6.750 1.00 89.12 98 VAL A N 1
ATOM 758 C CA . VAL A 1 98 ? -6.857 -2.747 7.862 1.00 89.12 98 VAL A CA 1
ATOM 759 C C . VAL A 1 98 ? -5.493 -2.487 8.471 1.00 89.12 98 VAL A C 1
ATOM 761 O O . VAL A 1 98 ? -4.768 -3.412 8.832 1.00 89.12 98 VAL A O 1
ATOM 764 N N . PHE A 1 99 ? -5.143 -1.213 8.582 1.00 90.94 99 PHE A N 1
ATOM 765 C CA . PHE A 1 99 ? -3.951 -0.783 9.286 1.00 90.94 99 PHE A CA 1
ATOM 766 C C . PHE A 1 99 ? -4.309 -0.347 10.697 1.00 90.94 99 PHE A C 1
ATOM 768 O O . PHE A 1 99 ? -5.047 0.619 10.892 1.00 90.94 99 PHE A O 1
ATOM 775 N N . ASN A 1 100 ? -3.754 -1.066 11.663 1.00 90.31 100 ASN A N 1
ATOM 776 C CA . ASN A 1 100 ? -3.843 -0.786 13.085 1.00 90.31 100 ASN A CA 1
ATOM 777 C C . ASN A 1 100 ? -2.491 -0.294 13.605 1.00 90.31 100 ASN A C 1
ATOM 779 O O . ASN A 1 100 ? -1.461 -0.390 12.936 1.00 90.31 100 ASN A O 1
ATOM 783 N N . MET A 1 101 ? -2.497 0.249 14.815 1.00 87.38 101 MET A N 1
ATOM 784 C CA . MET A 1 101 ? -1.295 0.715 15.490 1.00 87.38 101 MET A CA 1
ATOM 785 C C . MET A 1 101 ? -1.182 0.001 16.831 1.00 87.38 101 MET A C 1
ATOM 787 O O . MET A 1 101 ? -2.150 -0.039 17.589 1.00 87.38 101 MET A O 1
ATOM 791 N N . VAL A 1 102 ? -0.015 -0.572 17.116 1.00 80.69 102 VAL A N 1
ATOM 792 C CA . VAL A 1 102 ? 0.247 -1.300 18.364 1.00 80.69 102 VAL A CA 1
ATOM 793 C C . VAL A 1 102 ? 1.482 -0.704 19.038 1.00 80.69 102 VAL A C 1
ATOM 795 O O . VAL A 1 102 ? 2.528 -0.556 18.412 1.00 80.69 102 VAL A O 1
ATOM 798 N N . GLY A 1 103 ? 1.369 -0.358 20.324 1.00 77.50 103 GLY A N 1
ATOM 799 C CA . GLY A 1 103 ? 2.487 0.175 21.112 1.00 77.50 103 GLY A CA 1
ATOM 800 C C . GLY A 1 103 ? 3.108 1.463 20.540 1.00 77.50 103 GLY A C 1
ATOM 801 O O . GLY A 1 103 ? 2.394 2.379 20.136 1.00 77.50 103 GLY A O 1
ATOM 802 N N . ASN A 1 104 ? 4.447 1.528 20.531 1.00 68.69 104 ASN A N 1
ATOM 803 C CA . ASN A 1 104 ? 5.263 2.683 20.119 1.00 68.69 104 ASN A CA 1
ATOM 804 C C . ASN A 1 104 ? 5.281 2.895 18.589 1.00 68.69 104 ASN A C 1
ATOM 806 O O . ASN A 1 104 ? 6.291 2.635 17.936 1.00 68.69 104 ASN A O 1
ATOM 810 N N . ASP A 1 105 ? 4.182 3.376 18.008 1.00 76.81 105 ASP A N 1
ATOM 811 C CA . ASP A 1 105 ? 4.100 3.733 16.580 1.00 76.81 105 ASP A CA 1
ATOM 812 C C . ASP A 1 105 ? 4.396 2.586 15.601 1.00 76.81 105 ASP A C 1
ATOM 814 O O . ASP A 1 105 ? 4.816 2.816 14.463 1.00 76.81 105 ASP A O 1
ATOM 818 N N . GLN A 1 106 ? 4.165 1.338 16.011 1.00 82.75 106 GLN A N 1
ATOM 819 C CA . GLN A 1 106 ? 4.288 0.211 15.098 1.00 82.75 106 GLN A CA 1
ATOM 820 C C . GLN A 1 106 ? 2.996 0.048 14.301 1.00 82.75 106 GLN A C 1
ATOM 822 O O . GLN A 1 106 ? 1.926 -0.210 14.858 1.00 82.75 106 GLN A O 1
ATOM 827 N N . LEU A 1 107 ? 3.113 0.183 12.982 1.00 87.31 107 LEU A N 1
ATOM 828 C CA . LEU A 1 107 ? 2.020 -0.072 12.056 1.00 87.31 107 LEU A CA 1
ATOM 829 C C . LEU A 1 107 ? 1.851 -1.586 11.868 1.00 87.31 107 LEU A C 1
ATOM 831 O O . LEU A 1 107 ? 2.791 -2.275 11.470 1.00 87.31 107 LEU A O 1
ATOM 835 N N . VAL A 1 108 ? 0.652 -2.092 12.136 1.00 88.19 108 VAL A N 1
ATOM 836 C CA . VAL A 1 108 ? 0.278 -3.501 11.974 1.00 88.19 108 VAL A CA 1
ATOM 837 C C . VAL A 1 108 ? -0.760 -3.609 10.865 1.00 88.19 108 VAL A C 1
ATOM 839 O O . VAL A 1 108 ? -1.620 -2.742 10.719 1.00 88.19 108 VAL A O 1
ATOM 842 N N . LYS A 1 109 ? -0.645 -4.659 10.052 1.00 91.19 109 LYS A N 1
ATOM 843 C CA . LYS A 1 109 ? -1.531 -4.935 8.923 1.00 91.19 109 LYS A CA 1
ATOM 844 C C . LYS A 1 109 ? -2.346 -6.184 9.214 1.00 91.19 109 LYS A C 1
ATOM 846 O O . LYS A 1 109 ? -1.766 -7.257 9.351 1.00 91.19 109 LYS A O 1
ATOM 851 N N . ASP A 1 110 ? -3.660 -6.036 9.179 1.00 87.56 110 ASP A N 1
ATOM 852 C CA . ASP A 1 110 ? -4.623 -7.129 9.205 1.00 87.56 110 ASP A CA 1
ATOM 853 C C . ASP A 1 110 ? -5.310 -7.225 7.840 1.00 87.56 110 ASP A C 1
ATOM 855 O O . ASP A 1 110 ? -5.565 -6.214 7.183 1.00 87.56 110 ASP A O 1
ATOM 859 N N . SER A 1 111 ? -5.570 -8.441 7.367 1.00 84.56 111 SER A N 1
ATOM 860 C CA . SER A 1 111 ? -6.206 -8.689 6.069 1.00 84.56 111 SER A CA 1
ATOM 861 C C . SER A 1 111 ? -7.434 -9.558 6.264 1.00 84.56 111 SER A C 1
ATOM 863 O O . SER A 1 111 ? -7.352 -10.602 6.899 1.00 84.56 111 SER A O 1
ATOM 865 N N . PHE A 1 112 ? -8.558 -9.127 5.704 1.00 81.50 112 PHE A N 1
ATOM 866 C CA . PHE A 1 112 ? -9.842 -9.800 5.829 1.00 81.50 112 PHE A CA 1
ATOM 867 C C . PHE A 1 112 ? -10.376 -10.113 4.441 1.00 81.50 112 PHE A C 1
ATOM 869 O O . PHE A 1 112 ? -10.664 -9.202 3.655 1.00 81.50 112 PHE A O 1
ATOM 876 N N . SER A 1 113 ? -10.531 -11.395 4.127 1.00 75.44 113 SER A N 1
ATOM 877 C CA . SER A 1 113 ? -11.230 -11.792 2.912 1.00 75.44 113 SER A CA 1
ATOM 878 C C . SER A 1 113 ? -12.741 -11.630 3.075 1.00 75.44 113 SER A C 1
ATOM 880 O O . SER A 1 113 ? -13.308 -11.752 4.164 1.00 75.44 113 SER A O 1
ATOM 882 N N . ARG A 1 114 ? -13.438 -11.397 1.961 1.00 66.75 114 ARG A N 1
ATOM 883 C CA . ARG A 1 114 ? -14.907 -11.340 1.948 1.00 66.75 114 ARG A CA 1
ATOM 884 C C . ARG A 1 114 ? -15.563 -12.618 2.493 1.00 66.75 114 ARG A C 1
ATOM 886 O O . ARG A 1 114 ? -16.683 -12.560 2.994 1.00 66.75 114 ARG A O 1
ATOM 893 N N . GLU A 1 115 ? -14.905 -13.766 2.355 1.00 67.81 115 GLU A N 1
ATOM 894 C CA . GLU A 1 115 ? -15.411 -15.067 2.804 1.00 67.81 115 GLU A CA 1
ATOM 895 C C . GLU A 1 115 ? -15.294 -15.247 4.320 1.00 67.81 115 GLU A C 1
ATOM 897 O O . GLU A 1 115 ? -16.181 -15.846 4.925 1.00 67.81 115 GLU A O 1
ATOM 902 N N . GLU A 1 116 ? -14.250 -14.688 4.936 1.00 62.19 116 GLU A N 1
ATOM 903 C CA . GLU A 1 116 ? -14.075 -14.678 6.392 1.00 62.19 116 GLU A CA 1
ATOM 904 C C . GLU A 1 116 ? -15.095 -13.766 7.071 1.00 62.19 116 GLU A C 1
ATOM 906 O O . GLU A 1 116 ? -15.712 -14.170 8.049 1.00 62.19 116 GLU A O 1
ATOM 911 N N . VAL A 1 117 ? -15.361 -12.584 6.507 1.00 60.53 117 VAL A N 1
ATOM 912 C CA . VAL A 1 117 ? -16.336 -11.634 7.077 1.00 60.53 117 VAL A CA 1
ATOM 913 C C . VAL A 1 117 ? -17.769 -12.176 7.041 1.00 60.53 117 VAL A C 1
ATOM 915 O O . VAL A 1 117 ? -18.560 -11.853 7.913 1.00 60.53 117 VAL A O 1
ATOM 918 N N . LYS A 1 118 ? -18.125 -13.024 6.066 1.00 58.41 118 LYS A N 1
ATOM 919 C CA . LYS A 1 118 ? -19.461 -13.652 6.004 1.00 58.41 118 LYS A CA 1
ATOM 920 C C . LYS A 1 118 ? -19.697 -14.726 7.069 1.00 58.41 118 LYS A C 1
ATOM 922 O O . LYS A 1 118 ? -20.839 -15.144 7.241 1.00 58.41 118 LYS A O 1
ATOM 927 N N . LYS A 1 119 ? -18.633 -15.245 7.685 1.00 52.69 119 LYS A N 1
ATOM 928 C CA . LYS A 1 119 ? -18.705 -16.301 8.706 1.00 52.69 119 LYS A CA 1
ATOM 929 C C . LYS A 1 119 ? -18.776 -15.745 10.132 1.00 52.69 119 LYS A C 1
ATOM 931 O O . LYS A 1 119 ? -18.915 -16.542 11.057 1.00 52.69 119 LYS A O 1
ATOM 936 N N . THR A 1 120 ? -18.680 -14.428 10.282 1.00 50.75 120 THR A N 1
ATOM 937 C CA . THR A 1 120 ? -18.745 -13.692 11.549 1.00 50.75 120 THR A CA 1
ATOM 938 C C . THR A 1 120 ? -20.095 -13.002 11.671 1.00 50.75 120 THR A C 1
ATOM 940 O O . THR A 1 120 ? -20.630 -12.981 12.798 1.00 50.75 120 THR A O 1
#

pLDDT: mean 78.7, std 11.32, range [50.75, 95.19]

Secondary structure (DSSP, 8-state):
---EEEEE-SSS-EEEEEEEEEEETTTTEEEEEEEEEEEEE-TT-EEEE-HHHHHHHHHHHTTTTEEEEEEEEEETTS-GGGSEEE-HHHHHS-EEEEEEEETTTEEEEEEEEHHHHTT-

Radius of gyration: 15.41 Å; chains: 1; bounding box: 44×28×42 Å

Foldseek 3Di:
DFKEKEWEQEQFKKKKWKKWWWQDPVVNDIDIDIDPDIDIAHHGGMDIDQLVVVVCVFVVPPPDITPGMWIFMATPPDDSVPGDTDDSVLGVASKYWYWYADDPRDTDIDIGGPVNVVVD

Sequence (120 aa):
MDYSLVINNTPQEITIKEWKKMYCKDLKKTVECCTDEGVILGPGQHACFNPAELKKAWKSRLKSTLISSEKRVSLKGKSSKEGVVLSVSEFESSIAIVFNMVGNDQLVKDSFSREEVKKT

Organism: NCBI:txid153742